Protein AF-A0A9E4YNL6-F1 (afdb_monomer_lite)

Secondary structure (DSSP, 8-state):
-HHHHHHHHHHHHHHHHSSPPP-TT--EESSSSTTT-GGGGGGGT-SSPPPPTT--TTS-SEEEEE-SS-EEEEEE-SSS-SPPPPSPPPHHHHT-S-EEEEEE-

pLDDT: mean 79.33, std 14.6, range [47.5, 96.25]

Structure (mmCIF, N/CA/C/O backbone):
data_AF-A0A9E4YNL6-F1
#
_entry.id   AF-A0A9E4YNL6-F1
#
loop_
_atom_site.group_PDB
_atom_site.id
_atom_site.type_symbol
_atom_site.label_atom_id
_atom_site.label_alt_id
_atom_site.label_comp_id
_atom_site.label_asym_id
_atom_site.label_entity_id
_atom_site.label_seq_id
_atom_site.pdbx_PDB_ins_code
_atom_site.Cartn_x
_atom_site.Cartn_y
_atom_site.Cartn_z
_atom_site.occupancy
_atom_site.B_iso_or_equiv
_atom_site.auth_seq_id
_atom_site.auth_comp_id
_atom_site.auth_asym_id
_atom_site.auth_atom_id
_atom_site.pdbx_PDB_model_num
ATOM 1 N N . SER A 1 1 ? 5.369 -15.371 1.611 1.00 72.81 1 SER A N 1
ATOM 2 C CA . SER A 1 1 ? 5.908 -14.406 0.626 1.00 72.81 1 SER A CA 1
ATOM 3 C C . SER A 1 1 ? 5.665 -13.003 1.146 1.00 72.81 1 SER A C 1
ATOM 5 O O . SER A 1 1 ? 4.805 -12.857 2.006 1.00 72.81 1 SER A O 1
ATOM 7 N N . ASP A 1 2 ? 6.359 -11.991 0.630 1.00 80.06 2 ASP A N 1
ATOM 8 C CA . ASP A 1 2 ? 6.211 -10.600 1.096 1.00 80.06 2 ASP A CA 1
ATOM 9 C C . ASP A 1 2 ? 4.755 -10.121 1.039 1.00 80.06 2 ASP A C 1
ATOM 11 O O . ASP A 1 2 ? 4.240 -9.599 2.020 1.00 80.06 2 ASP A O 1
ATOM 15 N N . LEU A 1 3 ? 4.030 -10.448 -0.038 1.00 79.12 3 LEU A N 1
ATOM 16 C CA . LEU A 1 3 ? 2.590 -10.182 -0.152 1.00 79.12 3 LEU A CA 1
ATOM 17 C C . LEU A 1 3 ? 1.744 -10.813 0.970 1.00 79.12 3 LEU A C 1
ATOM 19 O O . LEU A 1 3 ? 0.764 -10.215 1.397 1.00 79.12 3 LEU A O 1
ATOM 23 N N . GLN A 1 4 ? 2.100 -12.006 1.462 1.00 81.44 4 GLN A N 1
ATOM 24 C CA . GLN A 1 4 ? 1.388 -12.635 2.585 1.00 81.44 4 GLN A CA 1
ATOM 25 C C . GLN A 1 4 ? 1.690 -11.930 3.910 1.00 81.44 4 GLN A C 1
ATOM 27 O O . GLN A 1 4 ? 0.788 -11.772 4.727 1.00 81.44 4 GLN A O 1
ATOM 32 N N . SER A 1 5 ? 2.938 -11.502 4.118 1.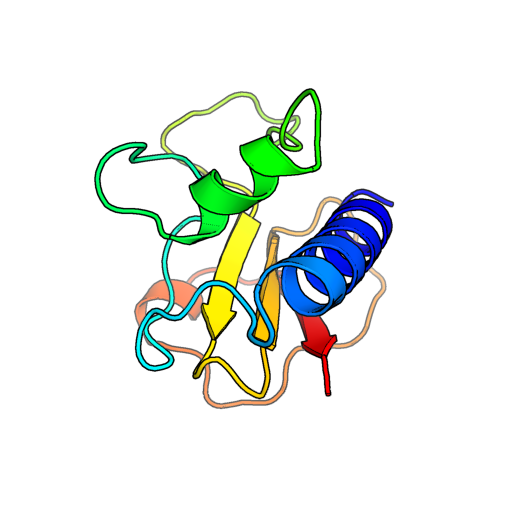00 85.75 5 SER A N 1
ATOM 33 C CA . SER A 1 5 ? 3.323 -10.729 5.303 1.00 85.75 5 SER A CA 1
ATOM 34 C C . SER A 1 5 ? 2.623 -9.369 5.322 1.00 85.75 5 SER A C 1
ATOM 36 O O . SER A 1 5 ? 2.073 -8.985 6.348 1.00 85.75 5 SER A O 1
ATOM 38 N N . LEU A 1 6 ? 2.561 -8.687 4.173 1.00 89.25 6 LEU A N 1
ATOM 39 C CA . LEU A 1 6 ? 1.843 -7.420 4.012 1.00 89.25 6 LEU A CA 1
ATOM 40 C C . LEU A 1 6 ? 0.335 -7.577 4.219 1.00 89.25 6 LEU A C 1
ATOM 42 O O . LEU A 1 6 ? -0.274 -6.778 4.919 1.00 89.25 6 LEU A O 1
ATOM 46 N N . GLN A 1 7 ? -0.263 -8.638 3.676 1.00 90.00 7 GLN A N 1
ATOM 47 C CA . GLN A 1 7 ? -1.668 -8.954 3.926 1.00 90.00 7 GLN A CA 1
ATOM 48 C C . GLN A 1 7 ? -1.945 -9.188 5.419 1.00 90.00 7 GLN A C 1
ATOM 50 O O . GLN A 1 7 ? -2.939 -8.688 5.939 1.00 90.00 7 GLN A O 1
ATOM 55 N N . ALA A 1 8 ? -1.080 -9.927 6.119 1.00 90.75 8 ALA A N 1
ATOM 56 C CA . ALA A 1 8 ? -1.230 -10.138 7.556 1.00 90.75 8 ALA A CA 1
ATOM 57 C C . ALA A 1 8 ? -1.114 -8.821 8.341 1.00 90.75 8 ALA A C 1
ATOM 59 O O . ALA A 1 8 ? -1.910 -8.583 9.244 1.00 90.75 8 ALA A O 1
ATOM 60 N N . ALA A 1 9 ? -0.171 -7.955 7.965 1.00 93.38 9 ALA A N 1
ATOM 61 C CA . ALA A 1 9 ? 0.003 -6.641 8.574 1.00 93.38 9 ALA A CA 1
ATOM 62 C C . ALA A 1 9 ? -1.217 -5.737 8.373 1.00 93.38 9 ALA A C 1
ATOM 64 O O . ALA A 1 9 ? -1.688 -5.147 9.337 1.00 93.38 9 ALA A O 1
ATOM 65 N N . LEU A 1 10 ? -1.780 -5.688 7.163 1.00 94.44 10 LEU A N 1
ATOM 66 C CA . LEU A 1 10 ? -3.002 -4.928 6.879 1.00 94.44 10 LEU A CA 1
ATOM 67 C C . LEU A 1 10 ? -4.176 -5.383 7.744 1.00 94.44 10 LEU A C 1
ATOM 69 O O . LEU A 1 10 ? -4.914 -4.552 8.256 1.00 94.44 10 LEU A O 1
ATOM 73 N N . ILE A 1 11 ? -4.329 -6.693 7.949 1.00 94.31 11 ILE A N 1
ATOM 74 C CA . ILE A 1 11 ? -5.382 -7.234 8.819 1.00 94.31 11 ILE A CA 1
ATOM 75 C C . ILE A 1 11 ? -5.162 -6.803 10.275 1.00 94.31 11 ILE A C 1
ATOM 77 O O . ILE A 1 11 ? -6.116 -6.408 10.935 1.00 94.31 11 ILE A O 1
ATOM 81 N N . ILE A 1 12 ? -3.923 -6.860 10.776 1.00 94.94 12 ILE A N 1
ATOM 82 C CA . ILE A 1 12 ? -3.594 -6.413 12.140 1.00 94.94 12 ILE A CA 1
ATOM 83 C C . ILE A 1 12 ? -3.839 -4.906 12.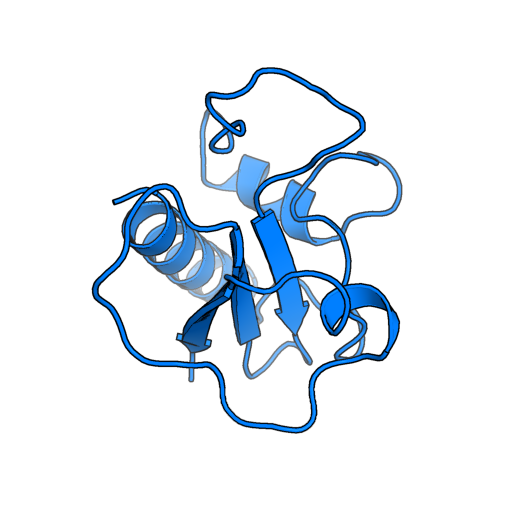286 1.00 94.94 12 ILE A C 1
ATOM 85 O O . ILE A 1 12 ? -4.413 -4.474 13.280 1.00 94.94 12 ILE A O 1
ATOM 89 N N . TYR A 1 13 ? -3.438 -4.116 11.289 1.00 95.50 13 TYR A N 1
ATOM 90 C CA . TYR A 1 13 ? -3.662 -2.675 11.263 1.00 95.50 13 TYR A CA 1
ATOM 91 C C . TYR A 1 13 ? -5.158 -2.344 11.299 1.00 95.50 13 TYR A C 1
ATOM 93 O O . TYR A 1 13 ? -5.588 -1.548 12.129 1.00 95.50 13 TYR A O 1
ATOM 101 N N . ALA A 1 14 ? -5.963 -3.000 10.458 1.00 95.25 14 ALA A N 1
ATOM 102 C CA . ALA A 1 14 ? -7.407 -2.794 10.425 1.00 95.25 14 ALA A CA 1
ATOM 103 C C . ALA A 1 14 ? -8.102 -3.240 11.722 1.00 95.25 14 ALA A C 1
ATOM 105 O O . ALA A 1 14 ? -9.065 -2.601 12.137 1.00 95.25 14 ALA A O 1
ATOM 106 N N . ASP A 1 15 ? -7.610 -4.282 12.399 1.00 95.06 15 ASP A N 1
ATOM 107 C CA . ASP A 1 15 ? -8.120 -4.687 13.719 1.00 95.06 15 ASP A CA 1
ATOM 108 C C . ASP A 1 15 ? -7.840 -3.623 14.803 1.00 95.06 15 ASP A C 1
ATOM 110 O O . ASP A 1 15 ? -8.677 -3.404 15.678 1.00 95.06 15 ASP A O 1
ATOM 114 N N . ASP A 1 16 ? -6.705 -2.913 14.722 1.00 94.62 16 ASP A N 1
ATOM 115 C CA . ASP A 1 16 ? -6.344 -1.830 15.655 1.00 94.62 16 ASP A CA 1
ATOM 116 C C . ASP A 1 16 ? -7.049 -0.498 15.337 1.00 94.62 16 ASP A C 1
ATOM 118 O O . ASP A 1 16 ? -7.562 0.171 16.238 1.00 94.62 16 ASP A O 1
ATOM 122 N N . LYS A 1 17 ? -7.084 -0.092 14.061 1.00 94.56 17 LYS A N 1
ATOM 123 C CA . LYS A 1 17 ? -7.599 1.223 13.631 1.00 94.56 17 LYS A CA 1
ATOM 124 C C . LYS A 1 17 ? -9.069 1.223 13.229 1.00 94.56 17 LYS A C 1
ATOM 126 O O . LYS A 1 17 ? -9.701 2.277 13.249 1.00 94.56 17 LYS A O 1
ATOM 131 N N . GLY A 1 18 ? -9.620 0.061 12.894 1.00 95.25 18 GLY A N 1
ATOM 132 C CA . GLY A 1 18 ? -10.979 -0.102 12.381 1.00 95.25 18 GLY A CA 1
ATOM 133 C C . GLY A 1 18 ? -11.121 0.067 10.864 1.00 95.25 18 GLY A C 1
ATOM 134 O O . GLY A 1 18 ? -12.218 -0.148 10.360 1.00 95.25 18 GLY A O 1
ATOM 135 N N . GLU A 1 19 ? -10.049 0.425 10.153 1.00 95.69 19 GLU A N 1
ATOM 136 C CA . GLU A 1 19 ? -9.987 0.550 8.691 1.00 95.69 19 GLU A CA 1
ATOM 137 C C . GLU A 1 19 ? -8.561 0.265 8.187 1.00 95.69 19 GLU A C 1
ATOM 139 O O . GLU A 1 19 ? -7.593 0.332 8.951 1.00 95.69 19 GLU A O 1
ATOM 144 N N . PHE A 1 20 ? -8.414 -0.059 6.903 1.00 96.25 20 PHE A N 1
ATOM 145 C CA . PHE A 1 20 ? -7.103 -0.113 6.248 1.00 96.25 20 PHE A CA 1
ATOM 146 C C . PHE A 1 20 ? -6.558 1.305 5.996 1.00 96.25 20 PHE A C 1
ATOM 148 O O . PHE A 1 20 ? -7.359 2.230 5.856 1.00 96.25 20 PHE A O 1
ATOM 155 N N . PRO A 1 21 ? -5.227 1.500 5.852 1.00 95.56 21 PRO A N 1
ATOM 156 C CA . PRO A 1 21 ? -4.669 2.803 5.483 1.00 95.56 21 PRO A CA 1
ATOM 157 C C . PRO A 1 21 ? -5.355 3.334 4.222 1.00 95.56 21 PRO A C 1
ATOM 159 O O . PRO A 1 21 ? -5.321 2.673 3.184 1.00 95.56 21 PRO A O 1
ATOM 162 N N . ASN A 1 22 ? -6.032 4.474 4.310 1.00 94.06 22 ASN A N 1
ATOM 163 C CA . ASN A 1 22 ? -6.946 4.935 3.268 1.00 94.06 22 ASN A CA 1
ATOM 164 C C . ASN A 1 22 ? -6.276 5.993 2.386 1.00 94.06 22 ASN A C 1
ATOM 166 O O . ASN A 1 22 ? -5.814 7.019 2.881 1.00 94.06 22 ASN A O 1
ATOM 170 N N . ASN A 1 23 ? -6.253 5.767 1.071 1.00 94.00 23 ASN A N 1
ATOM 171 C CA . ASN A 1 23 ? -5.793 6.747 0.082 1.00 94.00 23 ASN A CA 1
ATOM 172 C C . ASN A 1 23 ? -6.824 6.996 -1.026 1.00 94.00 23 ASN A C 1
ATOM 174 O O . ASN A 1 23 ? -6.465 7.334 -2.157 1.00 94.00 23 ASN A O 1
ATOM 178 N N . GLU A 1 24 ? -8.107 6.827 -0.705 1.00 93.19 24 GLU A N 1
ATOM 179 C CA . GLU A 1 24 ? -9.233 7.048 -1.613 1.00 93.19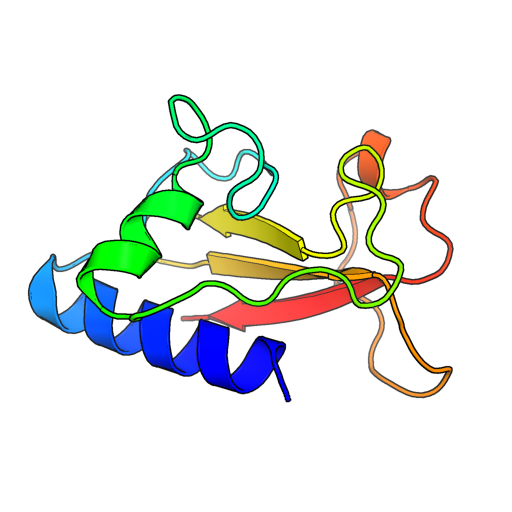 24 GLU A CA 1
ATOM 180 C C . GLU A 1 24 ? -9.106 6.226 -2.914 1.00 93.19 24 GLU A C 1
ATOM 182 O O . GLU A 1 24 ? -9.407 6.712 -4.006 1.00 93.19 24 GLU A O 1
ATOM 187 N N . ASN A 1 25 ? -8.626 4.979 -2.809 1.00 88.25 25 ASN A N 1
ATOM 188 C CA . ASN A 1 25 ? -8.305 4.085 -3.932 1.00 88.25 25 ASN A CA 1
ATOM 189 C C . ASN A 1 25 ? -7.254 4.642 -4.917 1.00 88.25 25 ASN A C 1
ATOM 191 O O . ASN A 1 25 ? -7.176 4.223 -6.077 1.00 88.25 25 ASN A O 1
ATOM 195 N N . THR A 1 26 ? -6.409 5.574 -4.474 1.00 89.38 26 THR A N 1
ATOM 196 C CA . THR A 1 26 ? -5.304 6.096 -5.282 1.00 89.38 26 THR A CA 1
ATOM 197 C C . THR A 1 26 ? -4.103 5.170 -5.171 1.00 89.38 26 THR A C 1
ATOM 199 O O . THR A 1 26 ? -3.517 5.043 -4.106 1.00 89.38 26 THR A O 1
ATOM 202 N N . VAL A 1 27 ? -3.668 4.553 -6.271 1.00 88.88 27 VAL A N 1
ATOM 203 C CA . VAL A 1 27 ? -2.472 3.701 -6.217 1.00 88.88 27 VAL A CA 1
ATOM 204 C C . VAL A 1 27 ? -1.225 4.535 -5.917 1.00 88.88 27 VAL A C 1
ATOM 206 O O . VAL A 1 27 ? -0.846 5.416 -6.690 1.00 88.88 27 VAL A O 1
ATOM 209 N N . GLN A 1 28 ? -0.567 4.196 -4.813 1.00 90.12 28 GLN A N 1
ATOM 210 C CA . GLN A 1 28 ? 0.680 4.781 -4.333 1.00 90.12 28 GLN A CA 1
ATOM 211 C C . GLN A 1 28 ? 1.759 3.706 -4.225 1.00 90.12 28 GLN A C 1
ATOM 213 O O . GLN A 1 28 ? 1.477 2.504 -4.236 1.00 90.12 28 GLN A O 1
ATOM 218 N N . THR A 1 29 ? 3.016 4.125 -4.125 1.00 88.50 29 THR A N 1
ATOM 219 C CA . THR A 1 29 ? 4.077 3.231 -3.662 1.00 88.50 29 THR A CA 1
ATOM 220 C C . THR A 1 29 ? 3.763 2.748 -2.247 1.00 88.50 29 THR A C 1
ATOM 222 O O . THR A 1 29 ? 3.118 3.455 -1.482 1.00 88.50 29 THR A O 1
ATOM 225 N N . LEU A 1 30 ? 4.183 1.528 -1.895 1.00 88.81 30 LEU A N 1
ATOM 226 C CA . LEU A 1 30 ? 3.886 0.995 -0.562 1.00 88.81 30 LEU A CA 1
ATOM 227 C C . LEU A 1 30 ? 4.470 1.884 0.547 1.00 88.81 30 LEU A C 1
ATOM 229 O O . LEU A 1 30 ? 3.751 2.236 1.467 1.00 88.81 30 LEU A O 1
ATOM 233 N N . CYS A 1 31 ? 5.758 2.225 0.465 1.00 89.75 31 CYS A N 1
ATOM 234 C CA . CYS A 1 31 ? 6.399 3.165 1.385 1.00 89.75 31 CYS A CA 1
ATOM 235 C C . CYS A 1 31 ? 7.770 3.614 0.850 1.00 89.75 31 CYS A C 1
ATOM 237 O O . CYS A 1 31 ? 8.817 3.243 1.378 1.00 89.75 31 CYS A O 1
ATOM 239 N N . VAL A 1 32 ? 7.782 4.344 -0.267 1.00 85.62 32 VAL A N 1
ATOM 240 C CA . VAL A 1 32 ? 9.006 4.982 -0.797 1.00 85.62 32 VAL A CA 1
ATOM 241 C C . VAL A 1 32 ? 9.057 6.454 -0.422 1.00 85.62 32 VAL A C 1
ATOM 243 O O . VAL A 1 32 ? 10.127 6.978 -0.113 1.00 85.62 32 VAL A O 1
ATOM 246 N N . PHE A 1 33 ? 7.908 7.119 -0.422 1.00 85.69 33 PHE A N 1
ATOM 247 C CA . PHE A 1 33 ? 7.772 8.508 -0.026 1.00 85.69 33 PHE A CA 1
ATOM 248 C C . PHE A 1 33 ? 7.116 8.564 1.353 1.00 85.69 33 PHE A C 1
ATOM 250 O O . PHE A 1 33 ? 5.901 8.693 1.451 1.00 85.69 33 PHE A O 1
ATOM 257 N N . GLU A 1 34 ? 7.927 8.478 2.414 1.00 85.50 34 GLU A N 1
ATOM 258 C CA . GLU A 1 34 ? 7.469 8.338 3.813 1.00 85.50 34 GLU A CA 1
ATOM 259 C C . GLU A 1 34 ? 6.418 9.369 4.257 1.00 85.50 34 GLU A C 1
ATOM 261 O O . GLU A 1 34 ? 5.567 9.069 5.085 1.00 85.50 34 GLU A O 1
ATOM 266 N N . GLU A 1 35 ? 6.450 10.580 3.696 1.00 86.12 35 GLU A N 1
ATOM 267 C CA . GLU A 1 35 ? 5.506 11.654 4.036 1.00 86.12 35 GLU A CA 1
ATOM 268 C C . GLU A 1 35 ? 4.172 11.590 3.264 1.00 86.12 35 GLU A C 1
ATOM 270 O O . GLU A 1 35 ? 3.240 12.317 3.607 1.00 86.12 35 GLU A O 1
ATOM 275 N N . PHE A 1 36 ? 4.076 10.776 2.207 1.00 86.75 36 PHE A N 1
ATOM 276 C CA . PHE A 1 36 ? 2.955 10.790 1.253 1.00 86.75 36 PHE A CA 1
ATOM 277 C C . PHE A 1 36 ? 2.312 9.421 1.012 1.00 86.75 36 PHE A C 1
ATOM 279 O O . PHE A 1 36 ? 1.142 9.364 0.630 1.00 86.75 36 PHE A O 1
ATOM 286 N N . ASP A 1 37 ? 3.060 8.338 1.209 1.00 90.88 37 ASP A N 1
ATOM 287 C CA . ASP A 1 37 ? 2.581 6.976 1.010 1.00 90.88 37 ASP A CA 1
ATOM 288 C C . ASP A 1 37 ? 1.877 6.480 2.273 1.00 90.88 37 ASP A C 1
ATOM 290 O O . ASP A 1 37 ? 2.515 6.200 3.289 1.00 90.88 37 ASP A O 1
ATOM 294 N N . VAL A 1 38 ? 0.557 6.295 2.203 1.00 93.56 38 VAL A N 1
ATOM 295 C CA . VAL A 1 38 ? -0.218 5.806 3.361 1.00 93.56 38 VAL A CA 1
ATOM 296 C C . VAL A 1 38 ? 0.165 4.378 3.754 1.00 93.56 38 VAL A C 1
ATOM 298 O O . VAL A 1 38 ? -0.020 3.965 4.892 1.00 93.56 38 VAL A O 1
ATOM 301 N N . GLY A 1 39 ? 0.750 3.605 2.834 1.00 90.62 39 GLY A N 1
ATOM 302 C CA . GLY A 1 39 ? 1.224 2.257 3.138 1.00 90.62 39 GLY A CA 1
ATOM 303 C C . GLY A 1 39 ? 2.394 2.232 4.134 1.00 90.62 39 GLY A C 1
ATOM 304 O O . GLY A 1 39 ? 2.650 1.184 4.728 1.00 90.62 39 GLY A O 1
ATOM 305 N N . CYS A 1 40 ? 3.053 3.372 4.391 1.00 92.62 40 CYS A N 1
ATOM 306 C CA . CYS A 1 40 ? 4.036 3.507 5.467 1.00 92.62 40 CYS A CA 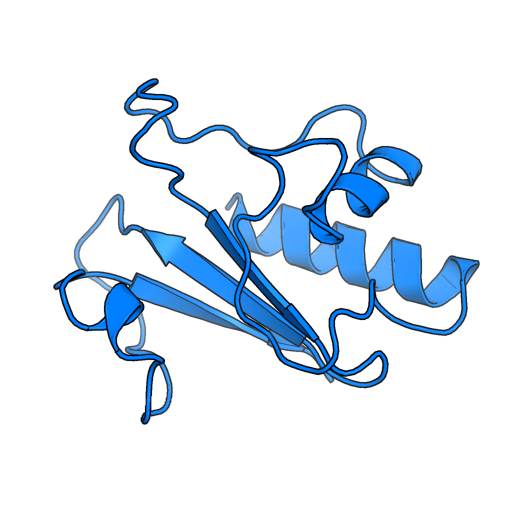1
ATOM 307 C C . CYS A 1 40 ? 3.431 3.330 6.863 1.00 92.62 40 CYS A C 1
ATOM 309 O O . CYS A 1 40 ? 4.154 2.964 7.788 1.00 92.62 40 CYS A O 1
ATOM 311 N N . GLU A 1 41 ? 2.119 3.521 7.025 1.00 94.19 41 GLU A N 1
ATOM 312 C CA . GLU A 1 41 ? 1.417 3.309 8.298 1.00 94.19 41 GLU A CA 1
ATOM 313 C C . GLU A 1 41 ? 1.501 1.853 8.780 1.00 94.19 41 GLU A C 1
ATOM 315 O O . GLU A 1 41 ? 1.386 1.576 9.971 1.00 94.19 41 GLU A O 1
ATOM 320 N N . LEU A 1 42 ? 1.799 0.906 7.886 1.00 91.88 42 LEU A N 1
ATOM 321 C CA . LEU A 1 42 ? 2.055 -0.484 8.262 1.00 91.88 42 LEU A CA 1
ATOM 322 C C . LEU A 1 42 ? 3.296 -0.663 9.152 1.00 91.88 42 LEU A C 1
ATOM 324 O O . LEU A 1 42 ? 3.425 -1.710 9.784 1.00 91.88 42 LEU A O 1
ATOM 328 N N . LEU A 1 43 ? 4.180 0.335 9.253 1.00 91.25 43 LEU A N 1
ATOM 329 C CA . LEU A 1 43 ? 5.290 0.339 10.213 1.00 91.25 43 LEU A CA 1
ATOM 330 C C . LEU A 1 43 ? 4.823 0.446 11.677 1.00 91.25 43 LEU A C 1
ATOM 332 O O . LEU A 1 43 ? 5.603 0.176 12.586 1.00 91.25 43 LEU A O 1
ATOM 336 N N . ASP A 1 44 ? 3.549 0.766 11.927 1.00 90.12 44 ASP A N 1
ATOM 337 C CA . ASP A 1 44 ? 2.962 0.677 13.270 1.00 90.12 44 ASP A CA 1
ATOM 338 C C . ASP A 1 44 ? 2.808 -0.782 13.741 1.00 90.12 44 ASP A C 1
ATOM 340 O O . ASP A 1 44 ? 2.741 -1.049 14.943 1.00 90.12 44 ASP A O 1
ATOM 344 N N . VAL A 1 45 ? 2.740 -1.734 12.801 1.00 91.56 45 VAL A N 1
ATOM 345 C CA . VAL A 1 45 ? 2.486 -3.164 13.061 1.00 91.56 45 VAL A CA 1
ATOM 346 C C . VAL A 1 45 ? 3.585 -4.090 12.525 1.00 91.56 45 VAL A C 1
ATOM 348 O O . VAL A 1 45 ? 3.576 -5.289 12.814 1.00 91.56 45 VAL A O 1
ATOM 351 N N . LEU A 1 46 ? 4.541 -3.553 11.765 1.00 87.62 46 LEU A N 1
ATOM 352 C CA . LEU A 1 46 ? 5.713 -4.249 11.236 1.00 87.62 46 LEU A CA 1
ATOM 353 C C . LEU A 1 46 ? 6.998 -3.526 11.641 1.00 87.62 46 LEU A C 1
ATOM 355 O O . LEU A 1 46 ? 7.086 -2.310 11.531 1.00 87.62 46 LEU A O 1
ATOM 359 N N . ASP A 1 47 ? 8.031 -4.287 12.009 1.00 84.75 47 ASP A N 1
ATOM 360 C CA . ASP A 1 47 ? 9.360 -3.725 12.294 1.00 84.75 47 ASP A CA 1
ATOM 361 C C . ASP A 1 47 ? 10.020 -3.127 11.036 1.00 84.75 47 ASP A C 1
ATOM 363 O O . ASP A 1 47 ? 10.757 -2.144 11.112 1.00 84.75 47 ASP A O 1
ATOM 367 N N . GLU A 1 48 ? 9.769 -3.731 9.870 1.00 85.50 48 GLU A N 1
ATOM 368 C CA . GLU A 1 48 ? 10.248 -3.258 8.573 1.00 85.50 48 GLU A CA 1
ATOM 369 C C . GLU A 1 48 ? 9.291 -3.644 7.439 1.00 85.50 48 GLU A C 1
ATOM 371 O O . GLU A 1 48 ? 8.607 -4.670 7.493 1.00 85.50 48 GLU A O 1
ATOM 376 N N . LEU A 1 49 ? 9.271 -2.827 6.382 1.00 84.06 49 LEU A N 1
ATOM 377 C CA . LEU A 1 49 ? 8.564 -3.141 5.145 1.00 84.06 49 LEU A CA 1
ATOM 378 C C . LEU A 1 49 ? 9.483 -3.875 4.160 1.00 84.06 49 LEU A C 1
ATOM 380 O O . LEU A 1 49 ? 10.671 -3.547 4.066 1.00 84.06 49 LEU A O 1
ATOM 384 N N . PRO A 1 50 ? 8.948 -4.844 3.394 1.00 78.75 50 PRO A N 1
ATOM 385 C CA . PRO A 1 50 ? 9.709 -5.535 2.370 1.00 78.75 50 PRO A CA 1
ATOM 386 C C . PRO A 1 50 ? 10.233 -4.528 1.346 1.00 78.75 50 PRO A C 1
ATOM 388 O O . PRO A 1 50 ? 9.483 -3.736 0.773 1.00 78.75 50 PRO A O 1
ATOM 391 N N . ARG A 1 51 ? 11.545 -4.574 1.122 1.00 70.12 51 ARG A N 1
ATOM 392 C CA . ARG A 1 51 ? 12.218 -3.816 0.069 1.00 70.12 51 ARG A CA 1
ATOM 393 C C . ARG A 1 51 ? 12.332 -4.684 -1.171 1.00 70.12 51 ARG A C 1
ATOM 395 O O . ARG A 1 51 ? 12.543 -5.891 -1.066 1.00 70.12 51 ARG A O 1
ATOM 402 N N . ASP A 1 52 ? 12.207 -4.067 -2.340 1.00 64.88 52 ASP A N 1
ATOM 403 C CA . ASP A 1 52 ? 12.465 -4.759 -3.599 1.00 64.88 52 ASP A CA 1
ATOM 404 C C . ASP A 1 52 ? 13.902 -5.324 -3.594 1.00 64.88 52 ASP A C 1
ATOM 406 O O . ASP A 1 52 ? 14.849 -4.568 -3.356 1.00 64.88 52 ASP A O 1
ATOM 410 N N . PRO A 1 53 ? 14.100 -6.631 -3.845 1.00 54.22 53 PRO A N 1
ATOM 411 C CA . PRO A 1 53 ? 15.422 -7.258 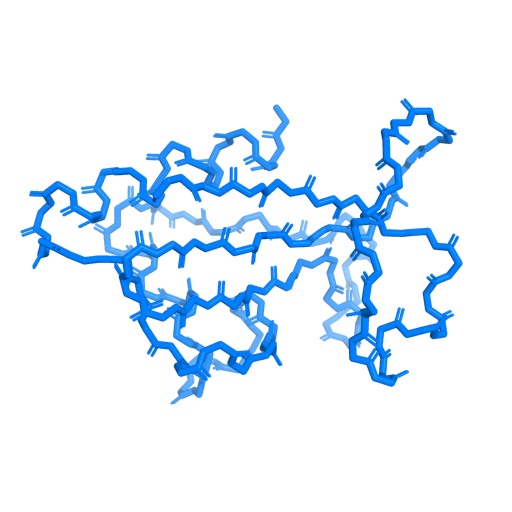-3.826 1.00 54.22 53 PRO A CA 1
ATOM 412 C C . PRO A 1 53 ? 16.377 -6.734 -4.911 1.00 54.22 53 PRO A C 1
ATOM 414 O O . PRO A 1 53 ? 17.569 -7.048 -4.873 1.00 54.22 53 PRO A O 1
ATOM 417 N N . ARG A 1 54 ? 15.894 -5.936 -5.872 1.00 58.22 54 ARG A N 1
ATOM 418 C CA . ARG A 1 54 ? 16.716 -5.247 -6.877 1.00 58.22 54 ARG A CA 1
ATOM 419 C C . ARG A 1 54 ? 17.366 -3.961 -6.346 1.00 58.22 54 ARG A C 1
ATOM 421 O O . ARG A 1 54 ? 18.197 -3.404 -7.058 1.00 58.22 54 ARG A O 1
ATOM 428 N N . ASP A 1 55 ? 17.039 -3.541 -5.116 1.00 52.88 55 ASP A N 1
ATOM 429 C CA . ASP A 1 55 ? 17.672 -2.451 -4.342 1.00 52.88 55 ASP A CA 1
ATOM 430 C C . ASP A 1 55 ? 17.781 -1.106 -5.091 1.00 52.88 55 ASP A C 1
ATOM 432 O O . ASP A 1 55 ? 18.673 -0.293 -4.851 1.00 52.88 55 ASP A O 1
ATOM 436 N N . ASP A 1 56 ? 16.863 -0.858 -6.025 1.00 55.91 56 ASP A N 1
ATOM 437 C CA . ASP A 1 56 ? 16.744 0.412 -6.729 1.00 55.91 56 ASP A CA 1
ATOM 438 C C . ASP A 1 56 ? 15.519 1.157 -6.185 1.00 55.91 56 ASP A C 1
ATOM 440 O O . ASP A 1 56 ? 14.370 0.790 -6.424 1.00 55.91 56 ASP A O 1
ATOM 444 N N . ALA A 1 57 ? 15.786 2.221 -5.422 1.00 49.00 57 ALA A N 1
ATOM 445 C CA . ALA A 1 57 ? 14.775 3.082 -4.810 1.00 49.00 57 ALA A CA 1
ATOM 446 C C . ALA A 1 57 ? 13.860 3.775 -5.841 1.00 49.00 57 ALA A C 1
ATOM 448 O O . ALA A 1 57 ? 12.790 4.262 -5.478 1.00 49.00 57 ALA A O 1
ATOM 449 N N . SER A 1 58 ? 14.259 3.825 -7.119 1.00 53.28 58 SER A N 1
ATOM 450 C CA . SER A 1 58 ? 13.423 4.315 -8.220 1.00 53.28 58 SER A CA 1
ATOM 451 C C . SER A 1 58 ? 12.485 3.247 -8.796 1.00 53.28 58 SER A C 1
ATOM 453 O O . SER A 1 58 ? 11.500 3.583 -9.454 1.00 53.28 58 SER A O 1
ATOM 455 N N . THR A 1 59 ? 12.736 1.972 -8.497 1.00 56.94 59 THR A N 1
ATOM 456 C CA . THR A 1 59 ? 11.885 0.830 -8.837 1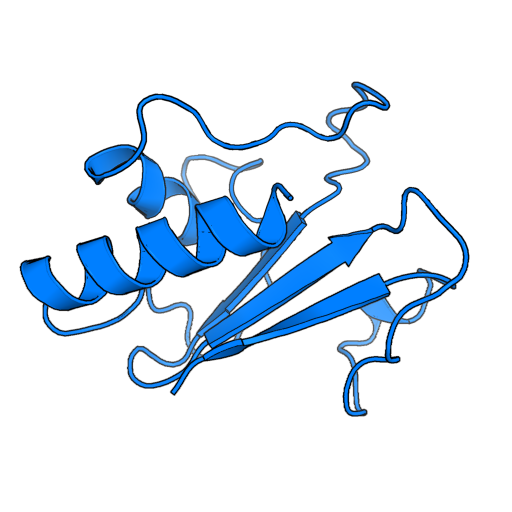.00 56.94 59 THR A CA 1
ATOM 457 C C . THR A 1 59 ? 11.367 0.195 -7.555 1.00 56.94 59 THR A C 1
ATOM 459 O O . THR A 1 59 ? 11.830 -0.862 -7.131 1.00 56.94 59 THR A O 1
ATOM 462 N N . ASN A 1 60 ? 10.402 0.849 -6.909 1.00 65.56 60 ASN A N 1
ATOM 463 C CA . ASN A 1 60 ? 9.641 0.164 -5.875 1.00 65.56 60 ASN A CA 1
ATOM 464 C C . ASN A 1 60 ? 9.012 -1.097 -6.475 1.00 65.56 60 ASN A C 1
ATOM 466 O O . ASN A 1 60 ? 8.425 -1.042 -7.554 1.00 65.56 60 ASN A O 1
ATOM 470 N N . GLY A 1 61 ? 9.128 -2.209 -5.764 1.00 77.56 61 GLY A N 1
ATOM 471 C CA . GLY A 1 61 ? 8.489 -3.458 -6.131 1.00 77.56 61 GLY A CA 1
ATOM 472 C C . GLY A 1 61 ? 7.061 -3.558 -5.627 1.00 77.56 61 GLY A C 1
ATOM 473 O O . GLY A 1 61 ? 6.390 -4.497 -6.017 1.00 77.56 61 GLY A O 1
ATOM 474 N N . TYR A 1 62 ? 6.585 -2.650 -4.771 1.00 84.94 62 TYR A N 1
ATOM 475 C CA . TYR A 1 62 ? 5.293 -2.787 -4.097 1.00 84.94 62 TYR A CA 1
ATOM 476 C C . TYR A 1 62 ? 4.436 -1.525 -4.196 1.00 84.94 62 TYR A C 1
ATOM 478 O O . TYR A 1 62 ? 4.908 -0.416 -3.947 1.00 84.94 62 TYR A O 1
ATOM 486 N N . TRP A 1 63 ? 3.150 -1.695 -4.492 1.00 88.19 63 TRP A N 1
ATOM 487 C CA . TRP A 1 63 ? 2.169 -0.607 -4.520 1.00 88.19 63 TRP A CA 1
ATOM 488 C C . TRP A 1 63 ? 0.923 -0.975 -3.735 1.00 88.19 63 TRP A C 1
ATOM 490 O O . TRP A 1 63 ? 0.655 -2.152 -3.484 1.00 88.19 63 TRP A O 1
ATOM 500 N N . TYR A 1 64 ? 0.165 0.047 -3.367 1.00 91.19 64 TYR A N 1
ATOM 501 C CA . TYR A 1 64 ? -0.981 -0.078 -2.488 1.00 91.19 64 TYR A CA 1
ATOM 502 C C . TYR A 1 64 ? -2.079 0.927 -2.853 1.00 91.19 64 TYR A C 1
ATOM 504 O O . TYR A 1 64 ? -1.793 2.081 -3.183 1.00 91.19 64 TYR A O 1
ATOM 512 N N . ALA A 1 65 ? -3.330 0.482 -2.781 1.00 93.19 65 ALA A N 1
ATOM 513 C CA . ALA A 1 65 ? -4.526 1.317 -2.840 1.00 93.19 65 ALA A CA 1
ATOM 514 C C . ALA A 1 65 ? -5.595 0.776 -1.895 1.00 93.19 65 ALA A C 1
ATOM 516 O O . ALA A 1 65 ? -5.684 -0.436 -1.705 1.00 93.19 65 ALA A O 1
ATOM 517 N N . SER A 1 66 ? -6.399 1.664 -1.320 1.00 93.56 66 SER A N 1
ATOM 518 C CA . SER A 1 66 ? -7.490 1.294 -0.420 1.00 93.56 66 SER A CA 1
ATOM 519 C C . SER A 1 66 ? -8.501 2.426 -0.266 1.00 93.56 66 SER A C 1
ATOM 521 O O . SER A 1 66 ? -8.134 3.604 -0.324 1.00 93.56 66 SER A O 1
ATOM 523 N N . ASP A 1 67 ? -9.764 2.066 -0.041 1.00 92.50 67 ASP A N 1
ATOM 524 C CA . ASP A 1 67 ? -10.844 2.972 0.374 1.00 92.50 67 ASP A CA 1
ATOM 525 C C . ASP A 1 67 ? -11.142 2.924 1.878 1.00 92.50 67 ASP A C 1
ATOM 527 O O . ASP A 1 67 ? -12.092 3.562 2.332 1.00 92.50 67 ASP A O 1
ATOM 531 N N . GLY A 1 68 ? -10.319 2.214 2.650 1.00 92.56 68 GLY A N 1
ATOM 532 C CA . GLY A 1 68 ? -10.478 2.001 4.089 1.00 92.56 68 GLY A CA 1
ATOM 533 C C . GLY A 1 68 ? -11.244 0.722 4.421 1.00 92.56 68 GLY A C 1
ATOM 534 O O . GLY A 1 68 ? -10.918 0.065 5.409 1.00 92.56 68 GLY A O 1
ATOM 535 N N . ASP A 1 69 ? -12.180 0.319 3.560 1.00 92.56 69 ASP A N 1
ATOM 536 C CA . ASP A 1 69 ? -12.931 -0.929 3.707 1.00 92.56 69 ASP A CA 1
ATOM 537 C C . ASP A 1 69 ? -12.248 -2.083 2.978 1.00 92.56 69 ASP A C 1
ATOM 539 O O . ASP A 1 69 ? -12.201 -3.175 3.514 1.00 92.56 69 ASP A O 1
ATOM 543 N N . THR A 1 70 ? -11.700 -1.845 1.787 1.00 91.38 70 THR A N 1
ATOM 544 C CA . THR A 1 70 ? -11.016 -2.844 0.959 1.00 91.38 70 THR A CA 1
ATOM 545 C C . THR A 1 70 ? -9.637 -2.350 0.549 1.00 91.38 70 THR A C 1
ATOM 547 O O . THR A 1 70 ? -9.375 -1.148 0.523 1.00 91.38 70 THR A O 1
ATOM 550 N N . TYR A 1 71 ? -8.740 -3.269 0.186 1.00 92.00 71 TYR A N 1
ATOM 551 C CA . TYR A 1 71 ? -7.422 -2.899 -0.327 1.00 92.00 71 TYR A CA 1
ATOM 552 C C . TYR A 1 71 ? -7.000 -3.714 -1.545 1.00 92.00 71 TYR A C 1
ATOM 554 O O . TYR A 1 71 ? -7.358 -4.885 -1.711 1.00 92.00 71 TYR A O 1
ATOM 562 N N . GLU A 1 72 ? -6.120 -3.109 -2.337 1.00 90.06 72 GLU A N 1
ATOM 563 C CA . GLU A 1 72 ? -5.345 -3.752 -3.383 1.00 90.06 72 GLU A CA 1
ATOM 564 C C . GLU A 1 72 ? -3.851 -3.583 -3.095 1.00 90.06 72 GLU A C 1
ATOM 566 O O . GLU A 1 72 ? -3.317 -2.474 -3.053 1.00 90.06 72 GLU A O 1
ATOM 571 N N . LEU A 1 73 ? -3.154 -4.703 -2.916 1.00 87.00 73 LEU A N 1
ATOM 572 C CA . LEU A 1 73 ? -1.695 -4.744 -2.895 1.00 87.00 73 LEU A CA 1
ATOM 573 C C . LEU A 1 73 ? -1.195 -5.186 -4.255 1.00 87.00 73 LEU A C 1
ATOM 575 O O . LEU A 1 73 ? -1.674 -6.189 -4.777 1.00 87.00 73 LEU A O 1
ATOM 579 N N . TYR A 1 74 ? -0.173 -4.517 -4.770 1.00 83.62 74 TYR A N 1
ATOM 580 C CA . TYR A 1 74 ? 0.526 -4.909 -5.983 1.00 83.62 74 TYR A CA 1
ATOM 581 C C . TYR A 1 74 ? 1.985 -5.212 -5.672 1.00 83.62 74 TYR A C 1
ATOM 583 O O . TYR A 1 74 ? 2.600 -4.537 -4.850 1.00 83.62 74 TYR A O 1
ATOM 591 N N . ALA A 1 75 ? 2.552 -6.191 -6.368 1.00 81.31 75 ALA A N 1
ATOM 592 C CA . ALA A 1 75 ? 3.981 -6.454 -6.353 1.00 81.31 75 ALA A CA 1
ATOM 593 C C . ALA A 1 75 ? 4.527 -6.658 -7.772 1.00 81.31 75 ALA A C 1
ATOM 595 O O . ALA A 1 75 ? 3.934 -7.387 -8.572 1.00 81.31 75 ALA A O 1
ATOM 596 N N . GLN A 1 76 ? 5.673 -6.065 -8.090 1.00 75.00 76 GLN A N 1
ATOM 597 C CA . GLN A 1 76 ? 6.436 -6.348 -9.295 1.00 75.00 76 GLN A CA 1
ATOM 598 C C . GLN A 1 76 ? 6.997 -7.769 -9.198 1.00 75.00 76 GLN A C 1
ATOM 600 O O . GLN A 1 76 ? 7.469 -8.206 -8.151 1.00 75.00 76 GLN A O 1
ATOM 605 N N . ARG A 1 77 ? 6.865 -8.546 -10.277 1.00 67.81 77 ARG A N 1
ATOM 606 C CA . ARG A 1 77 ? 7.173 -9.985 -10.254 1.00 67.81 77 ARG A CA 1
ATOM 607 C C . ARG A 1 77 ? 8.670 -10.259 -10.124 1.00 67.81 77 ARG A C 1
ATOM 609 O O . ARG A 1 77 ? 9.439 -9.880 -10.998 1.00 67.81 77 ARG A O 1
ATOM 616 N N . GLU A 1 78 ? 9.007 -11.131 -9.177 1.00 54.62 78 GLU A N 1
ATOM 617 C CA . GLU A 1 78 ? 10.279 -11.874 -9.136 1.00 54.62 78 GLU A CA 1
ATOM 618 C C . GLU A 1 78 ? 10.223 -13.203 -9.935 1.00 54.62 78 GLU A C 1
ATOM 620 O O . GLU A 1 78 ? 11.251 -13.830 -10.187 1.00 54.62 78 GLU A O 1
ATOM 625 N N . SER A 1 79 ? 9.033 -13.692 -10.345 1.00 49.84 79 SER A N 1
ATOM 626 C CA . SER A 1 79 ? 8.906 -14.936 -11.138 1.00 49.84 79 SER A CA 1
ATOM 627 C C . SER A 1 79 ? 7.619 -15.069 -11.980 1.00 49.84 79 SER A C 1
ATOM 629 O O . SER A 1 79 ? 6.676 -14.276 -11.894 1.00 49.84 79 SER A O 1
ATOM 631 N N . SER A 1 80 ? 7.580 -16.091 -12.844 1.00 47.50 80 SER A N 1
ATOM 632 C CA . SER A 1 80 ? 6.687 -16.190 -14.004 1.00 47.50 80 SER A CA 1
ATOM 633 C C . SER A 1 80 ? 5.299 -16.826 -13.786 1.00 47.50 80 SER A C 1
ATOM 635 O O . SER A 1 80 ? 4.536 -16.873 -14.749 1.00 47.50 80 SER A O 1
ATOM 637 N N . ALA A 1 81 ? 4.894 -17.256 -12.587 1.00 48.97 81 ALA A N 1
ATOM 638 C CA . ALA A 1 81 ? 3.703 -18.116 -12.458 1.00 48.97 81 ALA A CA 1
ATOM 639 C C . ALA A 1 81 ? 2.724 -17.740 -11.332 1.00 48.97 81 ALA A C 1
ATOM 641 O O . ALA A 1 81 ? 2.727 -18.428 -10.326 1.00 48.97 81 ALA A O 1
ATOM 642 N N . PHE A 1 82 ? 1.851 -16.734 -11.508 1.00 50.12 82 PHE A N 1
ATOM 643 C CA . PHE A 1 82 ? 0.743 -16.405 -10.579 1.00 50.12 82 PHE A CA 1
ATOM 644 C C . PHE A 1 82 ? -0.362 -15.573 -11.280 1.00 50.12 82 PHE A C 1
ATOM 646 O O . PHE A 1 82 ? -0.111 -15.080 -12.385 1.00 50.12 82 PHE A O 1
ATOM 653 N N . PRO A 1 83 ? -1.590 -15.468 -10.713 1.00 54.28 83 PRO A N 1
ATOM 654 C CA . PRO A 1 83 ? -2.738 -14.826 -11.367 1.00 54.28 83 PRO A CA 1
ATOM 655 C C . PRO A 1 83 ? -2.492 -13.354 -11.726 1.00 54.28 83 PRO A C 1
ATOM 657 O O . PRO A 1 83 ? -1.890 -12.603 -10.964 1.00 54.28 83 PRO A O 1
ATOM 660 N N . VAL A 1 84 ? -2.980 -12.961 -12.906 1.00 57.16 84 VAL A N 1
ATOM 661 C CA . VAL A 1 84 ? -2.949 -11.582 -13.414 1.00 57.16 84 VAL A CA 1
ATOM 662 C C . VAL A 1 84 ? -4.017 -10.761 -12.692 1.00 57.16 84 VAL A C 1
ATOM 664 O O . VAL A 1 84 ? -5.132 -11.246 -12.497 1.00 57.16 84 VAL A O 1
ATOM 667 N N . CYS A 1 85 ? -3.679 -9.528 -12.320 1.00 64.12 85 CYS A N 1
ATOM 668 C CA . CYS A 1 85 ? -4.604 -8.593 -11.685 1.00 64.12 85 CYS A CA 1
ATOM 669 C C . CYS A 1 85 ? -5.874 -8.330 -12.485 1.00 64.12 85 CYS A C 1
ATOM 671 O O . CYS A 1 85 ? -5.861 -8.356 -13.719 1.00 64.12 85 CYS A O 1
ATOM 673 N N . VAL A 1 86 ? -6.962 -8.039 -11.766 1.00 60.75 86 VAL A N 1
ATOM 674 C CA . VAL A 1 86 ? -8.218 -7.598 -12.374 1.00 60.75 86 VAL A CA 1
ATOM 675 C C . VAL A 1 86 ? -7.978 -6.238 -13.039 1.00 60.75 86 VAL A C 1
ATOM 677 O O . VAL A 1 86 ? -7.342 -5.353 -12.479 1.00 60.75 86 VAL A O 1
ATOM 680 N N . LEU A 1 87 ? -8.420 -6.112 -14.288 1.00 57.78 87 LEU A N 1
ATOM 681 C CA . LEU A 1 87 ? -8.340 -4.886 -15.081 1.00 57.78 87 LEU A CA 1
ATOM 682 C C . LEU A 1 87 ? -9.598 -4.028 -14.841 1.00 57.78 87 LEU A C 1
ATOM 684 O O . LEU A 1 87 ? -10.669 -4.607 -14.643 1.00 57.78 87 LEU A O 1
ATOM 688 N N . PRO A 1 88 ? -9.521 -2.688 -14.963 1.00 57.47 88 PRO A N 1
ATOM 689 C CA . PRO A 1 88 ? -8.393 -1.906 -15.483 1.00 57.47 88 PRO A CA 1
ATOM 690 C C . PRO A 1 88 ? -7.369 -1.502 -14.412 1.00 57.47 88 PRO A C 1
ATOM 692 O O . PRO A 1 88 ? -7.725 -1.009 -13.350 1.00 57.47 88 PRO A O 1
ATOM 695 N N . ARG A 1 89 ? -6.079 -1.657 -14.737 1.00 67.12 89 ARG A N 1
ATOM 696 C CA . ARG A 1 89 ? -4.975 -1.087 -13.949 1.00 67.12 89 ARG A CA 1
ATOM 697 C C . ARG A 1 89 ? -4.853 0.419 -14.243 1.00 67.12 89 ARG A C 1
ATOM 699 O O . ARG A 1 89 ? -5.107 0.800 -15.389 1.00 67.12 89 ARG A O 1
ATOM 706 N N . PRO A 1 90 ? -4.415 1.255 -13.284 1.00 68.81 90 PRO A N 1
ATOM 707 C CA . PRO A 1 90 ? -4.022 2.634 -13.570 1.00 68.81 90 PRO A CA 1
ATOM 708 C C . PRO A 1 90 ? -2.963 2.706 -14.674 1.00 68.81 90 PRO A C 1
ATOM 710 O O . PRO A 1 90 ? -2.127 1.809 -14.790 1.00 68.81 90 PRO A O 1
ATOM 713 N N . ASP A 1 91 ? -2.960 3.792 -15.451 1.00 72.81 91 ASP A N 1
ATOM 714 C CA . ASP A 1 91 ? -2.111 3.936 -16.643 1.00 72.81 91 ASP A CA 1
ATOM 715 C C . ASP A 1 91 ? -0.617 3.733 -16.360 1.00 72.81 91 ASP A C 1
ATOM 717 O O . ASP A 1 91 ? 0.052 3.021 -17.102 1.00 72.81 91 ASP A O 1
ATOM 721 N N . PHE A 1 92 ? -0.101 4.254 -15.244 1.00 72.62 92 PHE A N 1
ATOM 722 C CA . PHE A 1 92 ? 1.314 4.090 -14.884 1.00 72.62 92 PHE A CA 1
ATOM 723 C C . PHE A 1 92 ? 1.688 2.644 -14.516 1.00 72.62 92 PHE A C 1
ATOM 725 O O . PHE A 1 92 ? 2.856 2.271 -14.584 1.00 72.62 92 PHE A O 1
ATOM 732 N N . LEU A 1 93 ? 0.705 1.815 -14.144 1.00 66.69 93 LEU A N 1
ATOM 733 C CA . LEU A 1 93 ? 0.901 0.394 -13.870 1.00 66.69 93 LEU A CA 1
ATOM 734 C C . LEU A 1 93 ? 0.803 -0.477 -15.134 1.00 66.69 93 LEU A C 1
ATOM 736 O O . LEU A 1 93 ? 1.082 -1.680 -15.074 1.00 66.69 93 LEU A O 1
ATOM 740 N N . GLN A 1 94 ? 0.407 0.097 -16.278 1.00 68.81 94 GLN A N 1
ATOM 741 C CA . GLN A 1 94 ? 0.306 -0.639 -17.541 1.00 68.81 94 GLN A CA 1
ATOM 742 C C . GLN A 1 94 ? 1.677 -0.984 -18.135 1.00 68.81 94 GLN A C 1
ATOM 744 O O . GLN A 1 94 ? 1.805 -2.044 -18.748 1.00 68.81 94 GLN A O 1
ATOM 749 N N . ASP A 1 95 ? 2.694 -0.151 -17.891 1.00 67.88 95 ASP A N 1
ATOM 750 C CA . ASP A 1 95 ? 4.067 -0.357 -18.378 1.00 67.88 95 ASP A CA 1
ATOM 751 C C . ASP A 1 95 ? 4.782 -1.527 -17.684 1.00 67.88 95 ASP A C 1
ATOM 753 O O . ASP A 1 95 ? 5.780 -2.057 -18.177 1.00 67.88 95 ASP A O 1
ATOM 757 N N . PHE A 1 96 ? 4.249 -1.992 -16.552 1.00 65.69 96 PHE A N 1
ATOM 758 C CA . PHE A 1 96 ? 4.745 -3.184 -15.889 1.00 65.69 96 PHE A CA 1
ATOM 759 C C . PHE A 1 96 ? 4.100 -4.420 -16.524 1.00 65.69 96 PHE A C 1
ATOM 761 O O . PHE A 1 96 ? 2.952 -4.789 -16.238 1.00 65.69 96 PHE A O 1
ATOM 768 N N . GLU A 1 97 ? 4.885 -5.120 -17.350 1.00 58.50 97 GLU A N 1
ATOM 769 C CA . GLU A 1 97 ? 4.509 -6.392 -17.997 1.00 58.50 97 GLU A CA 1
ATOM 770 C C . GLU A 1 97 ? 4.128 -7.490 -16.988 1.00 58.50 97 GLU A C 1
ATOM 772 O O . GLU A 1 97 ? 3.637 -8.559 -17.352 1.00 58.50 97 GLU A O 1
ATOM 777 N N . SER A 1 98 ? 4.428 -7.262 -15.710 1.00 64.06 98 SER A N 1
ATOM 778 C CA . SER A 1 98 ? 4.562 -8.308 -14.725 1.00 64.06 98 SER A CA 1
ATOM 779 C C . SER A 1 98 ? 4.246 -7.822 -13.302 1.00 64.06 98 SER A C 1
ATOM 781 O O . SER A 1 98 ? 5.154 -7.652 -12.492 1.00 64.06 98 SER A O 1
ATOM 783 N N . LEU A 1 99 ? 2.956 -7.646 -12.994 1.00 67.69 99 LEU A N 1
ATOM 784 C CA . LEU A 1 99 ? 2.450 -7.343 -11.647 1.00 67.69 99 LEU A CA 1
ATOM 785 C C . LEU A 1 99 ? 1.658 -8.525 -11.074 1.00 67.69 99 LEU A C 1
ATOM 787 O O . LEU A 1 99 ? 0.899 -9.180 -11.791 1.00 67.69 99 LEU A O 1
ATOM 791 N N . LEU A 1 100 ? 1.836 -8.774 -9.781 1.00 72.19 100 LEU A N 1
ATOM 792 C CA . LEU A 1 100 ? 0.969 -9.595 -8.938 1.00 72.19 100 LEU A CA 1
ATOM 793 C C . LEU A 1 100 ? 0.088 -8.672 -8.111 1.00 72.19 100 LEU A C 1
ATOM 795 O O . LEU A 1 100 ? 0.526 -7.575 -7.779 1.00 72.19 100 LEU A O 1
ATOM 799 N N . CYS A 1 101 ? -1.096 -9.129 -7.724 1.00 71.25 101 CYS A N 1
ATOM 800 C CA . CYS A 1 101 ? -1.881 -8.420 -6.725 1.00 71.25 101 CYS A CA 1
ATOM 801 C C . CYS A 1 101 ? -2.668 -9.346 -5.817 1.00 71.25 101 CYS A C 1
ATOM 803 O O . CYS A 1 101 ? -2.945 -10.505 -6.139 1.00 71.25 101 CYS A O 1
ATOM 805 N N . VAL A 1 102 ? -3.014 -8.786 -4.666 1.00 78.50 102 VAL A N 1
ATOM 806 C CA . VAL A 1 102 ? -3.850 -9.388 -3.640 1.00 78.50 102 VAL A CA 1
ATOM 807 C C . VAL A 1 102 ? -4.933 -8.378 -3.291 1.00 78.50 102 VAL A C 1
ATOM 809 O O . VAL A 1 102 ? -4.623 -7.219 -3.030 1.00 78.50 102 VAL A O 1
ATOM 812 N N . LEU A 1 103 ? -6.182 -8.839 -3.300 1.00 80.00 103 LEU A N 1
ATOM 813 C CA . LEU A 1 103 ? -7.343 -8.067 -2.871 1.00 80.00 103 LEU A CA 1
ATOM 814 C C . LEU A 1 103 ? -7.745 -8.514 -1.465 1.00 80.00 103 LEU A C 1
ATOM 816 O O . LEU A 1 103 ? -7.829 -9.723 -1.208 1.00 80.00 103 LEU A O 1
ATOM 820 N N . GLY A 1 104 ? -7.969 -7.551 -0.578 1.00 75.88 104 GLY A N 1
ATOM 821 C CA . GLY A 1 104 ? -8.541 -7.763 0.748 1.00 75.88 104 GLY A CA 1
ATOM 822 C C . GLY A 1 104 ? -10.039 -7.456 0.805 1.00 75.88 104 GLY A C 1
ATOM 823 O O . GLY A 1 104 ? -10.522 -6.710 -0.047 1.00 75.88 104 GLY A O 1
ATOM 824 N N . PRO A 1 105 ? -10.771 -8.064 1.758 1.00 66.69 105 PRO A N 1
ATOM 825 C CA . PRO A 1 105 ? -12.129 -7.653 2.100 1.00 66.69 105 PRO A CA 1
ATOM 826 C C . PRO A 1 105 ? -12.151 -6.305 2.800 1.00 66.69 105 PRO A C 1
ATOM 828 O O . PRO A 1 105 ? -11.067 -5.923 3.295 1.00 66.69 105 PRO A O 1
#

Sequence (105 aa):
SDLQSLQAALIIYADDKGEFPNNENTVQTLCVFEEFDVGCELLDVLDELPRDPRDDASTNGYWYASDGDTYELYAQRESSAFPVCVLPRPDFLQDFESLLCVLGP

Foldseek 3Di:
DLQVVLVVLQVVVCVVPVFGQADQQDKDQLPLPVVPHSNVVSVVVDVDHDADPVPDSVDGQWIKHDHRHKIKIKGQDPDDDDDDDDDDDPPVCVVRPGMDMDIDD

Radius of gyration: 12.87 Å; chains: 1; bounding box: 31×30×34 Å